Protein AF-A0A1N7HSG6-F1 (afdb_monomer_lite)

Secondary structure (DSSP, 8-state):
-HHHHHHHHHHHHHHT-HHHHHHHHHHHHHHHHHHHHHHHHHHHHHHHHHHHHS-EEEEEETTEEEEEE--

Foldseek 3Di:
DLVVLVVVLVVCVVVVPVVVNVVSVVVNVVVVVVVVVVVVVVVVVVVVVVVVVQDWDWDADPNDTDTDGDD

Radius of gyration: 24.36 Å; chains: 1; bounding box: 48×15×64 Å

Organism: NCBI:txid112234

Structure (mmCIF, N/CA/C/O backbone):
data_AF-A0A1N7HSG6-F1
#
_entry.id   AF-A0A1N7HSG6-F1
#
loop_
_atom_site.group_PDB
_atom_site.id
_atom_site.type_symbol
_atom_site.label_atom_id
_atom_site.label_alt_id
_atom_site.label_comp_id
_atom_site.label_asym_id
_atom_site.label_entity_id
_atom_site.label_seq_id
_atom_site.pdbx_PDB_ins_code
_atom_site.Cartn_x
_atom_site.Cartn_y
_atom_site.Cartn_z
_atom_site.occupancy
_atom_site.B_iso_or_equiv
_atom_site.auth_seq_id
_atom_site.auth_comp_id
_atom_site.auth_asym_id
_atom_site.auth_atom_id
_atom_site.pdbx_PDB_model_num
ATOM 1 N N . MET A 1 1 ? 8.734 -2.153 -0.739 1.00 67.81 1 MET A N 1
ATOM 2 C CA . MET A 1 1 ? 8.456 -2.724 -2.081 1.00 67.81 1 MET A CA 1
ATOM 3 C C . MET A 1 1 ? 8.290 -1.670 -3.178 1.00 67.81 1 MET A C 1
ATOM 5 O O . MET A 1 1 ? 8.798 -1.896 -4.266 1.00 67.81 1 MET A O 1
ATOM 9 N N . LEU A 1 2 ? 7.668 -0.513 -2.910 1.00 67.50 2 LEU A N 1
ATOM 10 C CA . LEU A 1 2 ? 7.487 0.581 -3.886 1.00 67.50 2 LEU A CA 1
ATOM 11 C C . LEU A 1 2 ? 8.793 1.104 -4.520 1.00 67.50 2 LEU A C 1
ATOM 13 O O . LEU A 1 2 ? 8.849 1.304 -5.727 1.00 67.50 2 LEU A O 1
ATOM 17 N N . ILE A 1 3 ? 9.862 1.251 -3.729 1.00 74.00 3 ILE A N 1
ATOM 18 C CA . ILE A 1 3 ? 11.178 1.711 -4.218 1.00 74.00 3 ILE A CA 1
ATOM 19 C C . ILE A 1 3 ? 11.740 0.776 -5.300 1.00 74.00 3 ILE A C 1
ATOM 21 O O . ILE A 1 3 ? 12.256 1.245 -6.310 1.00 74.00 3 ILE A O 1
ATOM 25 N N . LEU A 1 4 ? 11.591 -0.541 -5.128 1.00 74.75 4 LEU A N 1
ATOM 26 C CA . LEU A 1 4 ? 12.056 -1.530 -6.104 1.00 74.75 4 LEU A CA 1
ATOM 27 C C . LEU A 1 4 ? 11.296 -1.397 -7.435 1.00 74.75 4 LEU A C 1
ATOM 29 O O . LEU A 1 4 ? 11.901 -1.443 -8.500 1.00 74.75 4 LEU A O 1
ATOM 33 N N . LEU A 1 5 ? 9.979 -1.172 -7.373 1.00 74.06 5 LEU A N 1
ATOM 34 C CA . LEU A 1 5 ? 9.137 -0.970 -8.556 1.00 74.06 5 LEU A CA 1
ATOM 35 C C . LEU A 1 5 ? 9.487 0.317 -9.313 1.00 74.06 5 LEU A C 1
ATOM 37 O O . LEU A 1 5 ? 9.510 0.317 -10.542 1.00 74.06 5 LEU A O 1
ATOM 41 N N . ILE A 1 6 ? 9.809 1.392 -8.589 1.00 74.88 6 ILE A N 1
ATOM 42 C CA . ILE A 1 6 ? 10.273 2.654 -9.180 1.00 74.88 6 ILE A CA 1
ATOM 43 C C . ILE A 1 6 ? 11.599 2.438 -9.921 1.00 74.88 6 ILE A C 1
ATOM 45 O O . ILE A 1 6 ? 11.730 2.865 -11.066 1.00 74.88 6 ILE A O 1
ATOM 49 N N . ILE A 1 7 ? 12.553 1.727 -9.310 1.00 82.69 7 ILE A N 1
ATOM 50 C CA . ILE A 1 7 ? 13.854 1.422 -9.926 1.00 82.69 7 ILE A CA 1
ATOM 51 C C . ILE A 1 7 ? 13.677 0.614 -11.219 1.00 82.69 7 ILE A C 1
ATOM 53 O O . ILE A 1 7 ? 14.262 0.960 -12.243 1.00 82.69 7 ILE A O 1
ATOM 57 N N . ILE A 1 8 ? 12.840 -0.426 -11.205 1.00 76.94 8 ILE A N 1
ATOM 58 C CA . ILE A 1 8 ? 12.601 -1.267 -12.388 1.00 76.94 8 ILE A CA 1
ATOM 59 C C . ILE A 1 8 ? 11.914 -0.468 -13.512 1.00 76.94 8 ILE A C 1
ATOM 61 O O . ILE A 1 8 ? 12.285 -0.606 -14.675 1.00 76.94 8 ILE A O 1
ATOM 65 N N . SER A 1 9 ? 10.967 0.416 -13.179 1.00 74.12 9 SER A N 1
ATOM 66 C CA . SER A 1 9 ? 10.317 1.302 -14.158 1.00 74.12 9 SER A CA 1
ATOM 67 C C . SER A 1 9 ? 11.322 2.217 -14.878 1.00 74.12 9 SER A C 1
ATOM 69 O O . SER A 1 9 ? 11.279 2.357 -16.101 1.00 74.12 9 SER A O 1
ATOM 71 N N . VAL A 1 10 ? 12.291 2.777 -14.140 1.00 80.81 10 VAL A N 1
ATOM 72 C CA . VAL A 1 10 ? 13.369 3.604 -14.712 1.00 80.81 10 VAL A CA 1
ATOM 73 C C . VAL A 1 10 ? 14.277 2.788 -15.642 1.00 80.81 10 VAL A C 1
ATOM 75 O O . VAL A 1 10 ? 14.642 3.276 -16.709 1.00 80.81 10 VAL A O 1
ATOM 78 N N . ILE A 1 11 ? 14.601 1.540 -15.287 1.00 81.88 11 ILE A N 1
ATOM 79 C CA . ILE A 1 11 ? 15.423 0.652 -16.127 1.00 81.88 11 ILE A CA 1
ATOM 80 C C . ILE A 1 11 ? 14.746 0.398 -17.483 1.00 81.88 11 ILE A C 1
ATOM 82 O O . ILE A 1 11 ? 15.387 0.552 -18.521 1.00 81.88 11 ILE A O 1
ATOM 86 N N . TYR A 1 12 ? 13.449 0.076 -17.504 1.00 77.56 12 TYR A N 1
ATOM 87 C CA . TYR A 1 12 ? 12.742 -0.216 -18.758 1.00 77.56 12 TYR A CA 1
ATOM 88 C C . TYR A 1 12 ? 12.541 1.007 -19.660 1.00 77.56 12 TYR A C 1
ATOM 90 O O . TYR A 1 12 ? 12.574 0.874 -20.885 1.00 77.56 12 TYR A O 1
ATOM 98 N N . LEU A 1 13 ? 12.411 2.202 -19.075 1.00 73.69 13 LEU A N 1
ATOM 99 C CA . LEU A 1 13 ? 12.409 3.458 -19.829 1.00 73.69 13 LEU A CA 1
ATOM 100 C C . LEU A 1 13 ? 13.737 3.696 -20.562 1.00 73.69 13 LEU A C 1
ATOM 102 O O . LEU A 1 13 ? 13.725 4.141 -21.706 1.00 73.69 13 LEU A O 1
ATOM 106 N N . ILE A 1 14 ? 14.871 3.370 -19.932 1.00 79.88 14 ILE A N 1
ATOM 107 C CA . ILE A 1 14 ? 16.209 3.527 -20.530 1.00 79.88 14 ILE A CA 1
ATOM 108 C C . ILE A 1 14 ? 16.457 2.489 -21.636 1.00 79.88 14 ILE A C 1
ATOM 110 O O . ILE A 1 14 ? 17.106 2.797 -22.632 1.00 79.88 14 ILE A O 1
ATOM 114 N N . VAL A 1 15 ? 15.917 1.274 -21.493 1.00 82.00 15 VAL A N 1
ATOM 115 C CA . VAL A 1 15 ? 16.042 0.190 -22.488 1.00 82.00 15 VAL A CA 1
ATOM 116 C C . VAL A 1 15 ? 15.192 0.448 -23.747 1.00 82.00 15 VAL A C 1
ATOM 118 O O . VAL A 1 15 ? 15.437 -0.157 -24.789 1.00 82.00 15 VAL A O 1
ATOM 121 N N . GLY A 1 16 ? 14.220 1.368 -23.693 1.00 79.12 16 GLY A N 1
ATOM 122 C CA . GLY A 1 16 ? 13.365 1.716 -24.835 1.00 79.12 16 GLY A CA 1
ATOM 123 C C . GLY A 1 16 ? 12.281 0.677 -25.145 1.00 79.12 16 GLY A C 1
ATOM 124 O O . GLY A 1 16 ? 11.655 0.733 -26.204 1.00 79.12 16 GLY A O 1
ATOM 125 N N . ASN A 1 17 ? 12.032 -0.269 -24.231 1.00 78.38 17 ASN A N 1
ATOM 126 C CA . ASN A 1 17 ? 10.985 -1.274 -24.389 1.00 78.38 17 ASN A CA 1
ATOM 127 C C . ASN A 1 17 ? 9.659 -0.781 -23.796 1.00 78.38 17 ASN A C 1
ATOM 129 O O . ASN A 1 17 ? 9.341 -0.991 -22.623 1.00 78.38 17 ASN A O 1
ATOM 133 N N . TYR A 1 18 ? 8.855 -0.138 -24.640 1.00 79.88 18 TYR A N 1
ATOM 134 C CA . TYR A 1 18 ? 7.546 0.394 -24.256 1.00 79.88 18 TYR A CA 1
ATOM 135 C C . TYR A 1 18 ? 6.551 -0.686 -23.794 1.00 79.88 18 TYR A C 1
ATOM 137 O O . TYR A 1 18 ? 5.673 -0.389 -22.984 1.00 79.88 18 TYR A O 1
ATOM 145 N N . GLY A 1 19 ? 6.687 -1.934 -24.264 1.00 82.88 19 GLY A N 1
ATOM 146 C CA . GLY A 1 19 ? 5.827 -3.044 -23.841 1.00 82.88 19 GLY A CA 1
ATOM 147 C C . GLY A 1 19 ? 6.063 -3.435 -22.382 1.00 82.88 19 GLY A C 1
ATOM 148 O O . GLY A 1 19 ? 5.118 -3.573 -21.605 1.00 82.88 19 GLY A O 1
ATOM 149 N N . GLU A 1 20 ? 7.330 -3.531 -21.982 1.00 78.94 20 GLU A N 1
ATOM 150 C CA . GLU A 1 20 ? 7.707 -3.808 -20.591 1.00 78.94 20 GLU A CA 1
ATOM 151 C C . GLU A 1 20 ? 7.395 -2.618 -19.675 1.00 78.94 20 GLU A C 1
ATOM 153 O O . GLU A 1 20 ? 6.904 -2.808 -18.562 1.00 78.94 20 GLU A O 1
ATOM 158 N N . ALA A 1 21 ? 7.573 -1.384 -20.160 1.00 76.81 21 ALA A N 1
ATOM 159 C CA . ALA A 1 21 ? 7.176 -0.184 -19.427 1.00 76.81 21 ALA A CA 1
ATOM 160 C C . ALA A 1 21 ? 5.662 -0.154 -19.129 1.00 76.81 21 ALA A C 1
ATOM 162 O O . ALA A 1 2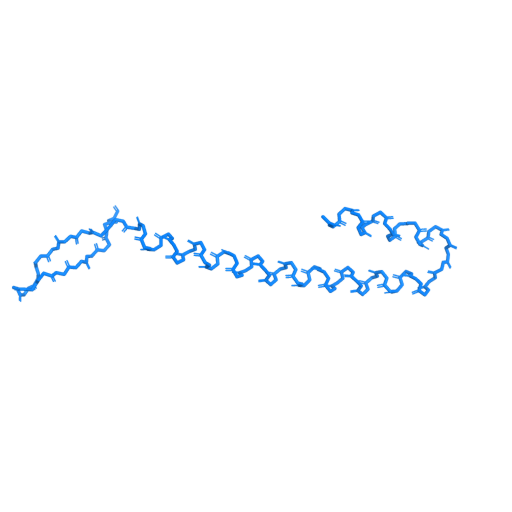1 ? 5.259 0.163 -18.008 1.00 76.81 21 ALA A O 1
ATOM 163 N N . ALA A 1 22 ? 4.817 -0.539 -20.095 1.00 83.62 22 ALA A N 1
ATOM 164 C CA . ALA A 1 22 ? 3.370 -0.636 -19.896 1.00 83.62 22 ALA A CA 1
ATOM 165 C C . ALA A 1 22 ? 2.996 -1.716 -18.865 1.00 83.62 22 ALA A C 1
ATOM 167 O O . ALA A 1 22 ? 2.167 -1.470 -17.986 1.00 83.62 22 ALA A O 1
ATOM 168 N N . PHE A 1 23 ? 3.643 -2.886 -18.916 1.00 83.38 23 PHE A N 1
ATOM 169 C CA . PHE A 1 23 ? 3.459 -3.940 -17.915 1.00 83.38 23 PHE A CA 1
ATOM 170 C C . PHE A 1 23 ? 3.844 -3.464 -16.506 1.00 83.38 23 PHE A C 1
ATOM 172 O O . PHE A 1 23 ? 3.086 -3.656 -15.554 1.00 83.38 23 PHE A O 1
ATOM 179 N N . MET A 1 24 ? 4.978 -2.771 -16.376 1.00 80.50 24 MET A N 1
ATOM 180 C CA . MET A 1 24 ? 5.421 -2.193 -15.106 1.00 80.50 24 MET A C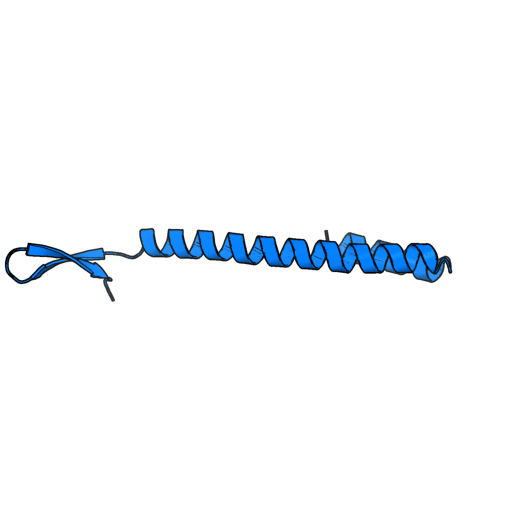A 1
ATOM 181 C C . MET A 1 24 ? 4.454 -1.139 -14.570 1.00 80.50 24 MET A C 1
ATOM 183 O O . MET A 1 24 ? 4.201 -1.106 -13.366 1.00 80.50 24 MET A O 1
ATOM 187 N N . PHE A 1 25 ? 3.873 -0.307 -15.438 1.00 81.69 25 PHE A N 1
ATOM 188 C CA . PHE A 1 25 ? 2.874 0.679 -15.033 1.00 81.69 25 PHE A CA 1
ATOM 189 C C . PHE A 1 25 ? 1.628 0.009 -14.436 1.00 81.69 25 PHE A C 1
ATOM 191 O O . PHE A 1 25 ? 1.182 0.382 -13.350 1.00 81.69 25 PHE A O 1
ATOM 198 N N . VAL A 1 26 ? 1.113 -1.036 -15.093 1.00 86.69 26 VAL A N 1
ATOM 199 C CA . VAL A 1 26 ? -0.015 -1.831 -14.579 1.00 86.69 26 VAL A CA 1
ATOM 200 C C . VAL A 1 26 ? 0.345 -2.501 -13.252 1.00 86.69 26 VAL A C 1
ATOM 202 O O . VAL A 1 26 ? -0.448 -2.456 -12.311 1.00 86.69 26 VAL A O 1
ATOM 205 N N . ALA A 1 27 ? 1.546 -3.074 -13.141 1.00 84.38 27 ALA A N 1
ATOM 206 C CA . ALA A 1 27 ? 2.014 -3.704 -11.911 1.00 84.38 27 ALA A CA 1
ATOM 207 C C . ALA A 1 27 ? 2.094 -2.707 -10.743 1.00 84.38 27 ALA A C 1
ATOM 209 O O . ALA A 1 27 ? 1.668 -3.027 -9.635 1.00 84.38 27 ALA A O 1
ATOM 210 N N . ILE A 1 28 ? 2.581 -1.485 -10.985 1.00 83.44 28 ILE A N 1
ATOM 211 C CA . ILE A 1 28 ? 2.619 -0.418 -9.977 1.00 83.44 28 ILE A CA 1
ATOM 212 C C . ILE A 1 28 ? 1.206 -0.070 -9.516 1.00 83.44 28 ILE A C 1
ATOM 214 O O . ILE A 1 28 ? 0.947 -0.089 -8.316 1.00 83.44 28 ILE A O 1
ATOM 218 N N . VAL A 1 29 ? 0.283 0.187 -10.447 1.00 86.31 29 VAL A N 1
ATOM 219 C CA . VAL A 1 29 ? -1.111 0.517 -10.112 1.00 86.31 29 VAL A CA 1
ATOM 220 C C . VAL A 1 29 ? -1.760 -0.604 -9.295 1.00 86.31 29 VAL A C 1
ATOM 222 O O . VAL A 1 29 ? -2.385 -0.330 -8.271 1.00 86.31 29 VAL A O 1
ATOM 225 N N . ALA A 1 30 ? -1.568 -1.863 -9.698 1.00 87.88 30 ALA A N 1
ATOM 226 C CA . ALA A 1 30 ? -2.105 -3.020 -8.989 1.00 87.88 30 ALA A CA 1
ATOM 227 C C . ALA A 1 30 ? -1.537 -3.142 -7.567 1.00 87.88 30 ALA A C 1
ATOM 229 O O . ALA A 1 30 ? -2.295 -3.291 -6.610 1.00 87.88 30 ALA A O 1
ATOM 230 N N . VAL A 1 31 ? -0.215 -3.030 -7.403 1.00 85.94 31 VAL A N 1
ATOM 231 C CA . VAL A 1 31 ? 0.431 -3.116 -6.085 1.00 85.94 31 VAL A CA 1
ATOM 232 C C . VAL A 1 31 ? 0.014 -1.949 -5.194 1.00 85.94 31 VAL A C 1
ATOM 234 O O . VAL A 1 31 ? -0.313 -2.174 -4.033 1.00 85.94 31 VAL A O 1
ATOM 237 N N . THR A 1 32 ? -0.045 -0.724 -5.721 1.00 85.56 32 THR A N 1
ATOM 238 C CA . THR A 1 32 ? -0.520 0.446 -4.970 1.00 85.56 32 THR A CA 1
ATOM 239 C C . THR A 1 32 ? -1.963 0.262 -4.505 1.00 85.56 32 THR A C 1
ATOM 241 O O . THR A 1 32 ? -2.255 0.522 -3.339 1.00 85.56 32 THR A O 1
ATOM 244 N N . ALA A 1 33 ? -2.854 -0.232 -5.369 1.00 88.62 33 ALA A N 1
ATOM 245 C CA . ALA A 1 33 ? -4.242 -0.506 -5.003 1.00 88.62 33 ALA A CA 1
ATOM 246 C C . ALA A 1 33 ? -4.346 -1.576 -3.903 1.00 88.62 33 ALA A C 1
ATOM 248 O O . ALA A 1 33 ? -5.077 -1.396 -2.927 1.00 88.62 33 ALA A O 1
ATOM 249 N N . ILE A 1 34 ? -3.575 -2.661 -4.024 1.00 89.06 34 ILE A N 1
ATOM 250 C CA . ILE A 1 34 ? -3.524 -3.730 -3.022 1.00 89.06 34 ILE A CA 1
ATOM 251 C C . ILE A 1 34 ? -2.989 -3.203 -1.684 1.00 89.06 34 ILE A C 1
ATOM 253 O O . ILE A 1 34 ? -3.585 -3.481 -0.646 1.00 89.06 34 ILE A O 1
ATOM 257 N N . SER A 1 35 ? -1.902 -2.426 -1.690 1.00 87.44 35 SER A N 1
ATOM 258 C CA . SER A 1 35 ? -1.350 -1.820 -0.474 1.00 87.44 35 SER A CA 1
ATOM 259 C C . SER A 1 35 ? -2.357 -0.893 0.199 1.00 87.44 35 SER A C 1
ATOM 261 O O . SER A 1 35 ? -2.561 -0.999 1.401 1.00 87.44 35 SER A O 1
ATOM 263 N N . PHE A 1 36 ? -3.055 -0.053 -0.566 1.00 87.12 36 PHE A N 1
ATOM 264 C CA . PHE A 1 36 ? -4.065 0.846 -0.008 1.00 87.12 36 PHE A CA 1
ATOM 265 C C . PHE A 1 36 ? -5.237 0.084 0.629 1.00 87.12 36 PHE A C 1
ATOM 267 O O . PHE A 1 36 ? -5.736 0.461 1.690 1.00 87.12 36 PHE A O 1
ATOM 274 N N . TYR A 1 37 ? -5.662 -1.021 0.008 1.00 89.19 37 TYR A N 1
ATOM 275 C CA . TYR A 1 37 ? -6.686 -1.896 0.577 1.00 89.19 37 TYR A CA 1
ATOM 276 C C . TYR A 1 37 ? -6.220 -2.554 1.887 1.00 89.19 37 T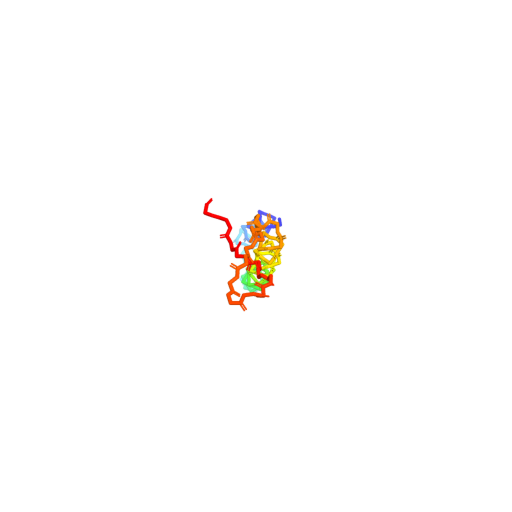YR A C 1
ATOM 278 O O . TYR A 1 37 ? -6.967 -2.568 2.866 1.00 89.19 37 TYR A O 1
ATOM 286 N N . GLN A 1 38 ? -4.978 -3.050 1.928 1.00 85.12 38 GLN A N 1
ATOM 287 C CA . GLN A 1 38 ? -4.392 -3.645 3.134 1.00 85.12 38 GLN A CA 1
ATOM 288 C C . GLN A 1 38 ? -4.239 -2.622 4.264 1.00 85.12 38 GLN A C 1
ATOM 290 O O . GLN A 1 38 ? -4.584 -2.924 5.406 1.00 85.12 38 GLN A O 1
ATOM 295 N N . ASP A 1 39 ? -3.808 -1.402 3.946 1.00 87.12 39 ASP A N 1
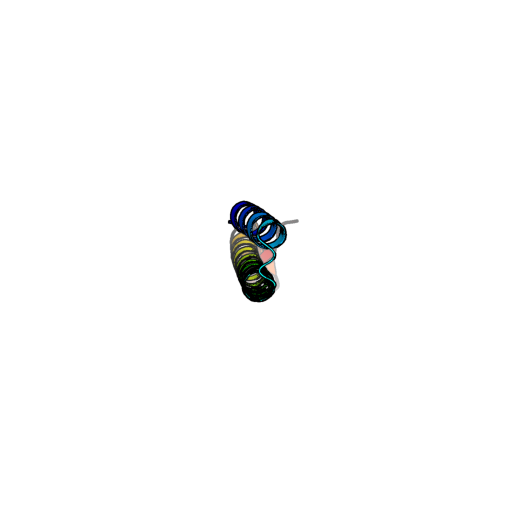ATOM 296 C CA . ASP A 1 39 ? -3.647 -0.329 4.928 1.00 87.12 39 ASP A CA 1
ATOM 297 C C . ASP A 1 39 ? -4.987 0.059 5.565 1.00 87.12 39 ASP A C 1
ATOM 299 O O . ASP A 1 39 ? -5.065 0.241 6.781 1.00 87.12 39 ASP A O 1
ATOM 303 N N . ASN A 1 40 ? -6.065 0.140 4.778 1.00 84.94 40 ASN A N 1
ATOM 304 C CA . ASN A 1 40 ? -7.397 0.441 5.307 1.00 84.94 40 ASN A CA 1
ATOM 305 C C . ASN A 1 40 ? -7.921 -0.662 6.231 1.00 84.94 40 ASN A C 1
ATOM 307 O O . ASN A 1 40 ? -8.475 -0.363 7.290 1.00 84.94 40 ASN A O 1
ATOM 311 N N . LEU A 1 41 ? -7.726 -1.932 5.862 1.00 88.31 41 LEU A N 1
ATOM 312 C CA . LEU A 1 41 ? -8.107 -3.055 6.718 1.00 88.31 41 LEU A CA 1
ATOM 313 C C . LEU A 1 41 ? -7.303 -3.053 8.025 1.00 88.31 41 LEU A C 1
ATOM 315 O O . LEU A 1 41 ? -7.880 -3.208 9.101 1.00 88.31 41 LEU A O 1
ATOM 319 N N . SER A 1 42 ? -5.989 -2.833 7.938 1.00 88.88 42 SER A N 1
ATOM 320 C CA . SER A 1 42 ? -5.104 -2.802 9.103 1.00 88.88 42 SER A CA 1
ATOM 321 C C . SER A 1 42 ? -5.457 -1.660 10.056 1.00 88.88 42 SER A C 1
ATOM 323 O O . SER A 1 42 ? -5.467 -1.859 11.269 1.00 88.88 42 SER A O 1
ATOM 325 N N . LYS A 1 43 ? -5.793 -0.477 9.524 1.00 88.44 43 LYS A N 1
ATOM 326 C CA . LYS A 1 43 ? -6.268 0.658 10.329 1.00 88.44 43 LYS A CA 1
ATOM 327 C C . LYS A 1 43 ? -7.581 0.347 11.030 1.00 88.44 43 LYS A C 1
ATOM 329 O O . LYS A 1 43 ? -7.695 0.606 12.219 1.00 88.44 43 LYS A O 1
ATOM 334 N N . LYS A 1 44 ? -8.542 -0.255 10.326 1.00 87.25 44 LYS A N 1
ATOM 335 C CA . LYS A 1 44 ? -9.837 -0.612 10.915 1.00 87.25 44 LYS A CA 1
ATOM 336 C C . LYS A 1 44 ? -9.691 -1.617 12.063 1.00 87.25 44 LYS A C 1
ATOM 338 O O . LYS A 1 44 ? -10.339 -1.466 13.091 1.00 87.25 44 LYS A O 1
ATOM 343 N N . ALA A 1 45 ? -8.819 -2.614 11.906 1.00 87.31 45 ALA A N 1
ATOM 344 C CA . ALA A 1 45 ? -8.526 -3.568 12.973 1.00 87.31 45 ALA A CA 1
ATOM 345 C C . ALA A 1 45 ? -7.901 -2.886 14.202 1.00 87.31 45 ALA A C 1
ATOM 347 O O . ALA A 1 45 ? -8.279 -3.193 15.328 1.00 87.31 45 ALA A O 1
ATOM 348 N N . LEU A 1 46 ? -6.982 -1.937 13.993 1.00 87.06 46 LEU A N 1
ATOM 349 C CA . LEU A 1 46 ? -6.409 -1.140 15.083 1.00 87.06 46 LEU A CA 1
ATOM 350 C C . LEU A 1 46 ? -7.466 -0.289 15.794 1.00 87.06 46 LEU A C 1
ATOM 352 O O . LEU A 1 46 ? -7.475 -0.246 17.016 1.00 87.06 46 LEU A O 1
ATOM 356 N N . GLU A 1 47 ? -8.379 0.324 15.045 1.00 87.25 47 GLU A N 1
ATOM 357 C CA . GLU A 1 47 ? -9.450 1.166 15.587 1.00 87.25 47 GLU A CA 1
ATOM 358 C C . GLU A 1 47 ? -10.444 0.361 16.447 1.00 87.25 47 GLU A C 1
ATOM 360 O O . GLU A 1 47 ? -10.912 0.827 17.483 1.00 87.25 47 GLU A O 1
ATOM 365 N N . GLU A 1 48 ? -10.759 -0.879 16.054 1.00 84.88 48 GLU A N 1
ATOM 366 C CA . GLU A 1 48 ? -11.575 -1.785 16.875 1.00 84.88 48 GLU A CA 1
ATOM 367 C C . GLU A 1 48 ? -10.837 -2.249 18.139 1.00 84.88 48 GLU A C 1
ATOM 369 O O . GLU A 1 48 ? -11.450 -2.350 19.202 1.00 84.88 48 GLU A O 1
ATOM 374 N N . LEU A 1 49 ? -9.524 -2.480 18.055 1.00 83.31 49 LEU A N 1
ATOM 375 C CA . LEU A 1 49 ? -8.701 -2.789 19.227 1.00 83.31 49 LEU A CA 1
ATOM 376 C C . LEU A 1 49 ? -8.599 -1.598 20.190 1.00 83.31 49 LEU A C 1
ATOM 378 O O . LEU A 1 49 ? -8.663 -1.799 21.401 1.00 83.31 49 LEU A O 1
ATOM 382 N N . GLU A 1 50 ? -8.480 -0.372 19.677 1.00 81.25 50 GLU A N 1
ATOM 383 C CA . GLU A 1 50 ? -8.497 0.849 20.490 1.00 81.25 50 GLU A CA 1
ATOM 384 C C . GLU A 1 50 ? -9.819 0.998 21.244 1.00 81.25 50 GLU A C 1
ATOM 386 O O . GLU A 1 50 ? -9.794 1.200 22.453 1.00 81.25 50 GLU A O 1
ATOM 391 N N . LYS A 1 51 ? -10.963 0.776 20.585 1.00 79.12 51 LYS A N 1
ATOM 392 C CA . LYS A 1 51 ? -12.288 0.808 21.237 1.00 79.12 51 LYS A CA 1
ATOM 393 C C . LYS A 1 51 ? -12.450 -0.223 22.352 1.00 79.12 51 LYS A C 1
ATOM 395 O O . LYS A 1 51 ? -13.174 0.025 23.308 1.00 79.12 51 LYS A O 1
ATOM 400 N N . LEU A 1 52 ? -11.800 -1.382 22.244 1.00 78.06 52 LEU A N 1
ATOM 401 C CA . LEU A 1 52 ? -11.799 -2.387 23.314 1.00 78.06 52 LEU A CA 1
ATOM 402 C C . LEU A 1 52 ? -10.911 -1.991 24.499 1.00 78.06 52 LEU A C 1
ATOM 404 O O . LEU A 1 52 ? -11.113 -2.492 25.603 1.00 78.06 52 LEU A O 1
ATOM 408 N N . ASN A 1 53 ? -9.924 -1.127 24.264 1.00 71.19 53 ASN A N 1
ATOM 409 C CA . ASN A 1 53 ? -8.996 -0.639 25.278 1.00 71.19 53 ASN A CA 1
ATOM 410 C C . ASN A 1 53 ? -9.390 0.751 25.815 1.00 71.19 53 ASN A C 1
ATOM 412 O O . ASN A 1 53 ? -8.725 1.270 26.713 1.00 71.19 53 ASN A O 1
ATOM 416 N N . GLU A 1 54 ? -10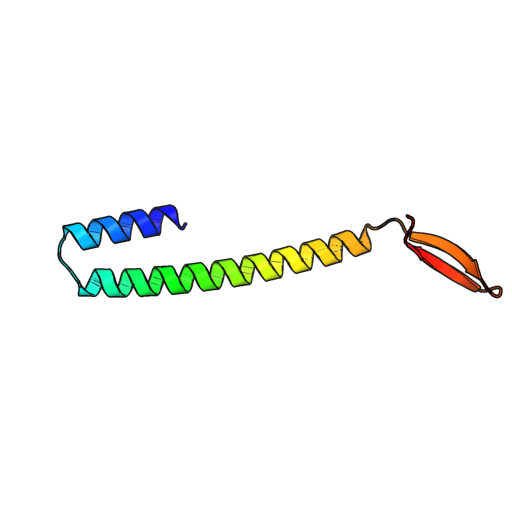.462 1.358 25.288 1.00 71.50 54 GLU A N 1
ATOM 417 C CA . GLU A 1 54 ? -11.048 2.572 25.849 1.00 71.50 54 GLU A CA 1
ATOM 418 C C . GLU A 1 54 ? -11.508 2.293 27.291 1.00 71.50 54 GLU A C 1
ATOM 420 O O . GLU A 1 54 ? -12.222 1.316 27.546 1.00 71.50 54 GLU A O 1
ATOM 425 N N . PRO A 1 55 ? -11.111 3.126 28.270 1.00 63.78 55 PRO A N 1
ATOM 426 C CA . PRO A 1 55 ? -11.499 2.922 29.654 1.00 63.78 55 PRO A CA 1
ATOM 427 C C . PRO A 1 55 ? -13.012 3.107 29.800 1.00 63.78 55 PRO A C 1
ATOM 429 O O . PRO A 1 55 ? -13.542 4.211 29.667 1.00 63.78 55 PRO A O 1
ATOM 432 N N . LEU A 1 56 ? -13.722 2.027 30.119 1.00 73.25 56 LEU A N 1
ATOM 433 C CA . LEU A 1 56 ? -15.147 2.064 30.433 1.00 73.25 56 LEU A CA 1
ATOM 434 C C . LEU A 1 56 ? -15.351 2.238 31.944 1.00 73.25 56 LEU A C 1
ATOM 436 O O . LEU A 1 56 ? -14.857 1.458 32.759 1.00 73.25 56 LEU A O 1
ATOM 440 N N . SER A 1 57 ? -16.114 3.260 32.326 1.00 72.50 57 SER A N 1
ATOM 441 C CA . SER A 1 57 ? -16.535 3.501 33.705 1.00 72.50 57 SER A CA 1
ATOM 442 C C . SER A 1 57 ? -17.864 2.801 33.983 1.00 72.50 57 SER A C 1
ATOM 444 O O . SER A 1 57 ? -18.857 3.019 33.285 1.00 72.50 57 SER A O 1
ATOM 446 N N . LYS A 1 58 ? -17.915 1.979 35.036 1.00 77.94 58 LYS A N 1
ATOM 447 C CA . LYS A 1 58 ? -19.160 1.351 35.507 1.00 77.94 58 LYS A CA 1
ATOM 448 C C . LYS A 1 58 ? -19.987 2.354 36.306 1.00 77.94 58 LYS A C 1
ATOM 450 O O . LYS A 1 58 ? -19.543 2.841 37.342 1.00 77.94 58 LYS A O 1
ATOM 455 N N . VAL A 1 59 ? -21.207 2.626 35.853 1.00 82.19 59 VAL A N 1
ATOM 456 C CA . VAL A 1 59 ? -22.173 3.517 36.511 1.00 82.19 59 VAL A CA 1
ATOM 457 C C . VAL A 1 59 ? -23.500 2.804 36.746 1.00 82.19 59 VAL A C 1
ATOM 459 O O . VAL A 1 59 ? -23.846 1.859 36.043 1.00 82.19 59 VAL A O 1
ATOM 462 N N . ILE A 1 60 ? -24.274 3.262 37.729 1.00 86.25 60 ILE A N 1
ATOM 463 C CA . ILE A 1 60 ? -25.631 2.759 37.975 1.00 86.25 60 ILE A CA 1
ATOM 464 C C . ILE A 1 60 ? -26.629 3.807 37.478 1.00 86.25 60 ILE A C 1
ATOM 466 O O . ILE A 1 60 ? -26.645 4.933 37.973 1.00 86.25 60 ILE A O 1
ATOM 470 N N . ARG A 1 61 ? -27.478 3.443 36.509 1.00 80.31 61 ARG A N 1
ATOM 471 C CA . ARG A 1 61 ? -28.616 4.258 36.045 1.00 80.31 61 ARG A CA 1
ATOM 472 C C . ARG A 1 61 ? -29.883 3.411 36.093 1.00 80.31 61 ARG A C 1
ATOM 474 O O . ARG A 1 61 ? -29.876 2.274 35.642 1.00 80.31 61 ARG A O 1
ATOM 481 N N . ASN A 1 62 ? -30.970 3.948 36.652 1.00 81.19 62 ASN A N 1
ATOM 482 C CA . ASN A 1 62 ? -32.247 3.230 36.813 1.00 81.19 62 ASN A CA 1
ATOM 483 C C . ASN A 1 62 ? -32.103 1.852 37.498 1.00 81.19 62 ASN A C 1
ATOM 485 O O . ASN A 1 62 ? -32.712 0.874 37.071 1.00 81.19 62 ASN A O 1
ATOM 489 N N . SER A 1 63 ? -31.261 1.765 38.535 1.00 83.94 63 SER A N 1
ATOM 490 C CA . SER A 1 63 ? -30.942 0.517 39.252 1.00 83.94 63 SER A CA 1
ATOM 491 C C . SER A 1 63 ? -30.320 -0.597 38.394 1.00 83.94 63 SER A C 1
ATOM 493 O O . SER A 1 63 ? -30.276 -1.746 38.827 1.00 83.94 63 SER A O 1
ATOM 495 N N . GLN A 1 64 ? -29.798 -0.271 37.206 1.00 84.31 64 GLN A N 1
ATOM 496 C CA . GLN A 1 64 ? -29.028 -1.183 36.360 1.00 84.31 64 GLN A CA 1
ATOM 497 C C . GLN A 1 64 ? -27.574 -0.714 36.261 1.00 84.31 64 GLN A C 1
ATOM 499 O O . GLN A 1 64 ? -27.303 0.484 36.150 1.00 84.31 64 GLN A O 1
ATOM 504 N N . ILE A 1 65 ? -26.637 -1.664 36.317 1.00 82.75 65 ILE A N 1
ATOM 505 C CA . ILE A 1 65 ? -25.208 -1.407 36.107 1.00 82.75 65 ILE A CA 1
ATOM 506 C C . ILE A 1 65 ? -24.979 -1.290 34.598 1.00 82.75 65 ILE A C 1
ATOM 508 O O . ILE A 1 65 ? -25.297 -2.214 33.853 1.00 82.75 65 ILE A O 1
ATOM 512 N N . MET A 1 66 ? -24.438 -0.159 34.156 1.00 83.88 66 MET A N 1
ATOM 513 C CA . MET A 1 66 ? -24.112 0.127 32.761 1.00 83.88 66 MET A CA 1
ATOM 514 C C . MET A 1 66 ? -22.668 0.619 32.654 1.00 83.88 66 MET A C 1
ATOM 516 O O . MET A 1 66 ? -22.176 1.319 33.537 1.00 83.88 66 MET A O 1
ATOM 520 N N . GLU A 1 67 ? -21.994 0.271 31.565 1.00 80.06 67 GLU A N 1
ATOM 521 C CA . GLU A 1 67 ? -20.650 0.755 31.244 1.00 80.06 67 GLU A CA 1
ATOM 522 C C . GLU A 1 67 ? -20.760 1.952 30.293 1.00 80.06 67 GLU A C 1
ATOM 524 O O . GLU A 1 67 ? -21.481 1.892 29.297 1.00 80.06 67 GLU A O 1
ATOM 529 N N . ILE A 1 68 ? -20.096 3.060 30.631 1.00 80.62 68 ILE A N 1
ATOM 530 C CA . ILE A 1 68 ? -20.038 4.269 29.799 1.00 8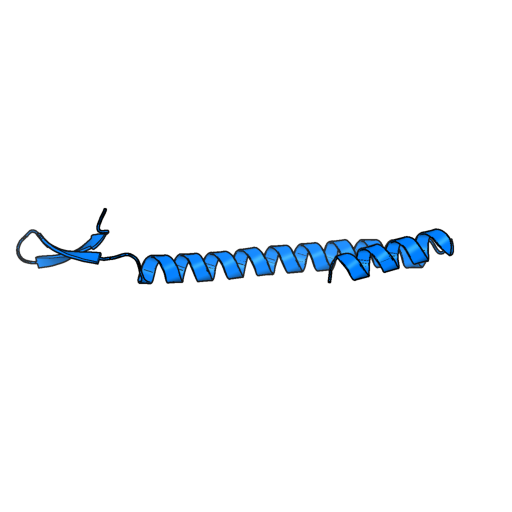0.62 68 ILE A CA 1
ATOM 531 C C . ILE A 1 68 ? -18.580 4.615 29.460 1.00 80.62 68 ILE A C 1
ATOM 533 O O . ILE A 1 68 ? -17.708 4.374 30.298 1.00 80.62 68 ILE A O 1
ATOM 537 N N . PRO A 1 69 ? -18.298 5.201 28.280 1.00 77.00 69 PRO A N 1
ATOM 538 C CA . PRO A 1 69 ? -16.966 5.711 27.953 1.00 77.00 69 PRO A CA 1
ATOM 539 C C . PRO A 1 69 ? -16.504 6.732 28.997 1.00 77.00 69 PRO A C 1
ATOM 541 O O . PRO A 1 69 ? -17.267 7.630 29.367 1.00 77.00 69 PRO A O 1
ATOM 544 N N . THR A 1 70 ? -15.277 6.577 29.495 1.00 69.88 70 THR A N 1
ATOM 545 C CA . THR A 1 70 ? -14.648 7.563 30.385 1.00 69.88 70 THR A CA 1
ATOM 546 C C . THR A 1 70 ? -14.091 8.709 29.525 1.00 69.88 70 THR A C 1
ATOM 548 O O . THR A 1 70 ? -13.464 8.409 28.510 1.00 69.88 70 THR A O 1
ATOM 551 N N . PRO A 1 71 ? -14.353 9.988 29.863 1.00 61.09 71 PRO A N 1
ATOM 552 C CA . PRO A 1 71 ? -13.847 11.140 29.111 1.00 61.09 71 PRO A CA 1
ATOM 553 C C . PRO A 1 71 ? -12.327 11.315 29.196 1.00 61.09 71 PRO A C 1
ATOM 555 O O . PRO A 1 71 ? -11.723 10.835 30.184 1.00 61.09 71 PRO A O 1
#

pLDDT: mean 80.72, std 6.28, range [61.09, 89.19]

InterPro domains:
  IPR023298 P-type ATPase, transmembrane domain superfamily [SSF81665] (1-70)

Sequence (71 aa):
MLILLIIISVIYLIVGNYGEAAFMFVAIVAVTAISFYQDNLSKKALEELEKLNEPLSKVIRNSQIMEIPTP